Protein AF-A0A5A8CJ15-F1 (afdb_monomer_lite)

Sequence (70 aa):
MSGKGKAGRGKKSAKGTTRSAKAGLQFPLAVRNDEELNKLLANVTIASGGVIPSIHQVLLPKGTKAAKTA

InterPro domains:
  IPR002119 Histone H2A [PR00620] (29-41)
  IPR002119 Histone H2A [PR00620] (43-61)
  IPR002119 Histone H2A [PTHR23430] (29-62)
  IPR002119 Histone H2A [SM00414] (4-66)
  IPR009072 Histone-fold [G3DSA:1.10.20.10] (28-70)
  IPR009072 Histone-fold [SSF47113] (7-65)
  IPR032454 Histone H2A, C-terminal domain [PF16211] (35-68)

pLDDT: mean 78.7, std 16.22, range [41.97, 97.0]

Organism: Cafeteria 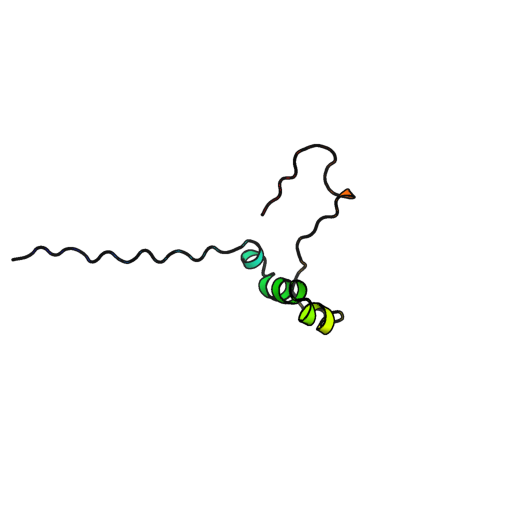roenbergensis (NCBI:txid33653)

Foldseek 3Di:
DDPPDPDPDPPPPDDDQDPCNVQQQVVVCVQCVDPVSCVVCVPPDDPPNDDDDDDDPVPDDPDDPDPPPD

Secondary structure (DSSP, 8-state):
---------------PPPHHHHTTTHHHHHHHHSHHHHHHTTT---TT--------GGGS-SSS------

Radius of gyration: 21.74 Å; chains: 1; bounding box: 68×26×45 Å

Structure (mmCIF, N/CA/C/O backbone):
data_AF-A0A5A8CJ15-F1
#
_entry.id   AF-A0A5A8CJ15-F1
#
loop_
_atom_site.group_PDB
_atom_site.id
_atom_site.type_symbol
_atom_site.label_atom_id
_atom_site.label_alt_id
_atom_site.label_comp_id
_atom_site.label_asym_id
_atom_site.label_entity_id
_atom_site.label_seq_id
_atom_site.pdbx_PDB_ins_code
_atom_site.Cartn_x
_atom_site.Cartn_y
_atom_site.Cartn_z
_atom_site.occupancy
_atom_site.B_iso_or_equiv
_atom_site.auth_seq_id
_atom_site.auth_comp_id
_atom_site.auth_asym_id
_atom_site.auth_atom_id
_atom_site.pdbx_PDB_model_num
ATOM 1 N N . MET A 1 1 ? 52.692 -15.369 31.450 1.00 54.66 1 MET A N 1
ATOM 2 C CA . MET A 1 1 ? 52.106 -15.749 30.141 1.00 54.66 1 MET A CA 1
ATOM 3 C C . MET A 1 1 ? 50.652 -16.152 30.363 1.00 54.66 1 MET A C 1
ATOM 5 O O . MET A 1 1 ? 50.374 -16.735 31.397 1.00 54.66 1 MET A O 1
ATOM 9 N N . SER A 1 2 ? 49.763 -15.865 29.405 1.00 52.47 2 SER A N 1
ATOM 10 C CA . SER A 1 2 ? 48.325 -16.213 29.385 1.00 52.47 2 SER A CA 1
ATOM 11 C C . SER A 1 2 ? 47.353 -15.269 30.115 1.00 52.47 2 SER A C 1
ATOM 13 O O . SER A 1 2 ? 46.800 -15.589 31.161 1.00 52.47 2 SER A O 1
ATOM 15 N N . GLY A 1 3 ? 47.051 -14.140 29.469 1.00 53.16 3 GLY A N 1
ATOM 16 C CA . GLY A 1 3 ? 45.777 -13.432 29.617 1.00 53.16 3 GLY A CA 1
ATOM 17 C C . GLY A 1 3 ? 44.999 -13.530 28.306 1.00 53.16 3 GLY A C 1
ATOM 18 O O . GLY A 1 3 ? 45.033 -12.614 27.490 1.00 53.16 3 GLY A O 1
ATOM 19 N N . LYS A 1 4 ? 44.359 -14.676 28.047 1.00 58.66 4 LYS A N 1
ATOM 20 C CA . LYS A 1 4 ? 43.519 -14.903 26.860 1.00 58.66 4 LYS A CA 1
ATOM 21 C C . LYS A 1 4 ? 42.203 -14.124 27.006 1.00 58.66 4 LYS A C 1
ATOM 23 O O . LYS A 1 4 ? 41.174 -14.692 27.359 1.00 58.66 4 LYS A O 1
ATOM 28 N N . GLY A 1 5 ? 42.231 -12.819 26.739 1.00 56.25 5 GLY A N 1
ATOM 29 C CA . GLY A 1 5 ? 41.027 -12.001 26.605 1.00 56.25 5 GLY A CA 1
ATOM 30 C C . GLY A 1 5 ? 40.281 -12.388 25.330 1.00 56.25 5 GLY A C 1
ATOM 31 O O . GLY A 1 5 ? 40.753 -12.126 24.226 1.00 56.25 5 GLY A O 1
ATOM 32 N N . LYS A 1 6 ? 39.134 -13.061 25.467 1.00 57.78 6 LYS A N 1
ATOM 33 C CA . LYS A 1 6 ? 38.222 -13.335 24.350 1.00 57.78 6 LYS A CA 1
ATOM 34 C C . LYS A 1 6 ? 37.863 -12.011 23.672 1.00 57.78 6 LYS A C 1
ATOM 36 O O . LYS A 1 6 ? 37.203 -11.171 24.275 1.00 57.78 6 LYS A O 1
ATOM 41 N N . ALA A 1 7 ? 38.277 -11.867 22.415 1.00 48.69 7 ALA A N 1
ATOM 42 C CA . ALA A 1 7 ? 37.845 -10.801 21.529 1.00 48.69 7 ALA A CA 1
ATOM 43 C C . ALA A 1 7 ? 36.312 -10.709 21.549 1.00 48.69 7 ALA A C 1
ATOM 45 O O . ALA A 1 7 ? 35.609 -11.677 21.236 1.00 48.69 7 ALA A O 1
ATOM 46 N N . GLY A 1 8 ? 35.809 -9.548 21.968 1.00 54.47 8 GLY A N 1
ATOM 47 C CA . GLY A 1 8 ? 34.394 -9.221 21.950 1.00 54.47 8 GLY A CA 1
ATOM 48 C C . GLY A 1 8 ? 33.876 -9.341 20.525 1.00 54.47 8 GLY A C 1
ATOM 49 O O . GLY A 1 8 ? 34.247 -8.572 19.643 1.00 54.47 8 GLY A O 1
ATOM 50 N N . ARG A 1 9 ? 33.021 -10.336 20.291 1.00 61.03 9 ARG A N 1
ATOM 51 C CA . ARG A 1 9 ? 32.234 -10.442 19.065 1.00 61.03 9 ARG A CA 1
ATOM 52 C C . ARG A 1 9 ? 31.403 -9.164 18.970 1.00 61.03 9 ARG A C 1
ATOM 54 O O . ARG A 1 9 ? 30.493 -8.971 19.773 1.00 61.03 9 ARG A O 1
ATOM 61 N N . GLY A 1 10 ? 31.745 -8.290 18.022 1.00 61.62 10 GLY A N 1
ATOM 62 C CA . GLY A 1 10 ? 30.950 -7.113 17.697 1.00 61.62 10 GLY A CA 1
ATOM 63 C C . GLY A 1 10 ? 29.493 -7.532 17.528 1.00 61.62 10 GLY A C 1
ATOM 64 O O . GLY A 1 10 ? 29.176 -8.408 16.719 1.00 61.62 10 GLY A O 1
ATOM 65 N N . LYS A 1 11 ? 28.620 -6.968 18.362 1.00 61.06 11 LYS A N 1
ATOM 66 C CA . LYS A 1 11 ? 27.181 -7.219 18.338 1.00 61.06 11 LYS A CA 1
ATOM 67 C C . LYS A 1 11 ? 26.674 -6.759 16.970 1.00 61.06 11 LYS A C 1
ATOM 69 O O . LYS A 1 11 ? 26.522 -5.562 16.753 1.00 61.06 11 LYS A O 1
ATOM 74 N N . LYS A 1 12 ? 26.458 -7.689 16.028 1.00 62.19 12 LYS A N 1
ATOM 75 C CA . LYS A 1 12 ? 25.758 -7.385 14.771 1.00 62.19 12 LYS A CA 1
ATOM 76 C C . LYS A 1 12 ? 24.414 -6.780 15.166 1.00 62.19 12 LYS A C 1
ATOM 78 O O . LYS A 1 12 ? 23.610 -7.462 15.804 1.00 62.19 12 LYS A O 1
ATOM 83 N N . SER A 1 13 ? 24.197 -5.501 14.866 1.00 63.19 13 SER A N 1
ATOM 84 C CA . SER A 1 13 ? 22.892 -4.891 15.078 1.00 63.19 13 SER A CA 1
ATOM 85 C C . SER A 1 13 ? 21.903 -5.644 14.193 1.00 63.19 13 SER A C 1
ATOM 87 O O . SER A 1 13 ? 22.087 -5.777 12.982 1.00 63.19 13 SER A O 1
ATOM 89 N N . ALA A 1 14 ? 20.893 -6.247 14.813 1.00 68.56 14 ALA A N 1
ATOM 90 C CA . ALA A 1 14 ? 19.818 -6.870 14.065 1.00 68.56 14 ALA A CA 1
ATOM 91 C C . ALA A 1 14 ? 19.130 -5.763 13.256 1.00 68.56 14 ALA A C 1
ATOM 93 O O . ALA A 1 14 ? 18.641 -4.789 13.833 1.00 68.56 14 ALA A O 1
ATOM 94 N N . LYS A 1 15 ? 19.129 -5.877 11.923 1.00 72.12 15 LYS A N 1
ATOM 95 C CA . LYS A 1 15 ? 18.440 -4.922 11.053 1.00 72.12 15 LYS A CA 1
ATOM 96 C C . LYS A 1 15 ? 16.946 -4.986 11.372 1.00 72.12 15 LYS A C 1
ATOM 98 O O . LYS A 1 15 ? 16.308 -6.017 11.161 1.00 72.12 15 LYS A O 1
ATOM 103 N N . GLY A 1 16 ? 16.407 -3.902 11.927 1.00 77.06 16 GLY A N 1
ATOM 104 C CA . GLY A 1 16 ? 14.995 -3.809 12.281 1.00 77.06 16 GLY A CA 1
ATOM 105 C C . GLY A 1 16 ? 14.126 -4.055 11.050 1.00 77.06 16 GLY A C 1
ATOM 106 O O . GLY A 1 16 ? 14.245 -3.350 10.052 1.00 77.06 16 GLY A O 1
ATOM 107 N N . THR A 1 17 ? 13.280 -5.082 11.096 1.00 79.69 17 THR A N 1
ATOM 108 C CA . THR A 1 17 ? 12.335 -5.371 10.011 1.00 79.69 17 THR A CA 1
ATOM 109 C C . THR A 1 17 ? 11.091 -4.507 10.197 1.00 79.69 17 THR A C 1
ATOM 111 O O . THR A 1 17 ? 10.422 -4.600 11.229 1.00 79.69 17 THR A O 1
ATOM 114 N N . THR A 1 18 ? 10.778 -3.670 9.207 1.00 84.75 18 THR A N 1
ATOM 115 C CA . THR A 1 18 ? 9.590 -2.804 9.213 1.00 84.75 18 THR A CA 1
ATOM 116 C C . THR A 1 18 ? 8.315 -3.623 9.000 1.00 84.75 18 THR A C 1
ATOM 118 O O . THR A 1 18 ? 8.349 -4.737 8.474 1.00 84.75 18 THR A O 1
ATOM 121 N N . ARG A 1 19 ? 7.156 -3.094 9.401 1.00 84.31 19 ARG A N 1
ATOM 122 C CA . ARG A 1 19 ? 5.866 -3.798 9.241 1.00 84.31 19 ARG A CA 1
ATOM 123 C C . ARG A 1 19 ? 5.522 -4.025 7.772 1.00 84.31 19 ARG A C 1
ATOM 125 O O . ARG A 1 19 ? 5.124 -5.120 7.396 1.00 84.31 19 ARG A O 1
ATOM 132 N N . SER A 1 20 ? 5.827 -3.038 6.936 1.00 82.69 20 SER A N 1
ATOM 133 C CA . SER A 1 20 ? 5.787 -3.138 5.481 1.00 82.69 20 SER A CA 1
ATOM 134 C C . SER A 1 20 ? 6.648 -4.267 4.914 1.00 82.69 20 SER A C 1
ATOM 136 O O . SER A 1 20 ? 6.291 -4.851 3.894 1.00 82.69 20 SER A O 1
ATOM 138 N N . ALA A 1 21 ? 7.792 -4.568 5.541 1.00 84.12 21 ALA A N 1
ATOM 139 C CA . ALA A 1 21 ? 8.666 -5.656 5.101 1.00 84.12 21 ALA A CA 1
ATOM 140 C C . ALA A 1 21 ? 8.086 -7.016 5.485 1.00 84.12 21 ALA A C 1
ATOM 142 O O . ALA A 1 21 ? 8.118 -7.941 4.680 1.00 84.12 21 ALA A O 1
ATOM 143 N N . LYS A 1 22 ? 7.469 -7.115 6.667 1.00 84.88 22 LYS A N 1
ATOM 144 C CA . LYS A 1 22 ? 6.756 -8.327 7.098 1.00 84.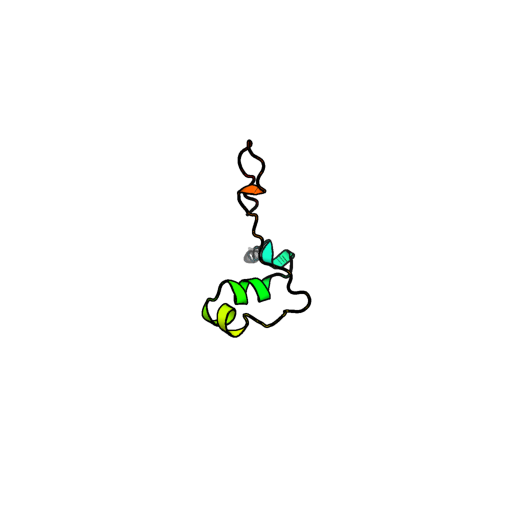88 22 LYS A CA 1
ATOM 145 C C . LYS A 1 22 ? 5.523 -8.625 6.239 1.00 84.88 22 LYS A C 1
ATOM 147 O O . LYS A 1 22 ? 5.195 -9.787 6.054 1.00 84.88 22 LYS A O 1
ATOM 152 N N . ALA A 1 23 ? 4.867 -7.591 5.712 1.00 84.19 23 ALA A N 1
ATOM 153 C CA . ALA A 1 23 ? 3.662 -7.707 4.890 1.00 84.19 23 ALA A CA 1
ATOM 154 C C . ALA A 1 23 ? 3.930 -7.895 3.380 1.00 84.19 23 ALA A C 1
ATOM 156 O O . ALA A 1 23 ? 2.984 -7.916 2.602 1.00 84.19 23 ALA A O 1
ATOM 157 N N . GLY A 1 24 ? 5.193 -7.983 2.939 1.00 86.06 24 GLY A N 1
ATOM 158 C CA . GLY A 1 24 ? 5.531 -8.147 1.515 1.00 86.06 24 GLY A CA 1
ATOM 159 C C . GLY A 1 24 ? 5.329 -6.895 0.647 1.00 86.06 24 GLY A C 1
ATOM 160 O O . GLY A 1 24 ? 5.508 -6.948 -0.564 1.00 86.06 24 GLY A O 1
ATOM 161 N N . LEU A 1 25 ? 5.034 -5.739 1.247 1.00 90.94 25 LEU A N 1
ATOM 162 C CA . LEU A 1 25 ? 4.682 -4.504 0.532 1.00 90.94 25 LEU A CA 1
ATOM 163 C C . LEU A 1 25 ? 5.898 -3.695 0.048 1.00 90.94 25 LEU A C 1
ATOM 165 O O . LEU A 1 25 ? 5.752 -2.533 -0.321 1.00 90.94 25 LEU A O 1
ATOM 169 N N . GLN A 1 26 ? 7.110 -4.260 0.078 1.00 88.94 26 GLN A N 1
ATOM 170 C CA . GLN A 1 26 ? 8.344 -3.512 -0.210 1.00 88.94 26 GLN A CA 1
ATOM 171 C C . GLN A 1 26 ? 8.347 -2.895 -1.605 1.00 88.94 26 GLN A C 1
ATOM 173 O O . GLN A 1 26 ? 8.690 -1.726 -1.759 1.00 88.94 26 GLN A O 1
ATOM 178 N N . PHE A 1 27 ? 7.928 -3.668 -2.603 1.00 89.00 27 PHE A N 1
ATOM 179 C CA . PHE A 1 27 ? 7.920 -3.209 -3.983 1.00 89.00 27 PHE A CA 1
ATOM 180 C C . PHE A 1 27 ? 6.794 -2.189 -4.250 1.00 89.00 27 PHE A C 1
ATOM 182 O O . PHE A 1 27 ? 7.100 -1.094 -4.719 1.00 89.00 27 PHE A O 1
ATOM 189 N N . PRO A 1 28 ? 5.523 -2.428 -3.871 1.00 91.25 28 PRO A N 1
ATOM 190 C CA . PRO A 1 28 ? 4.463 -1.444 -4.111 1.00 91.25 28 PRO A CA 1
ATOM 191 C C . PRO A 1 28 ? 4.611 -0.158 -3.306 1.00 91.25 28 PRO A C 1
ATOM 193 O O . PRO A 1 28 ? 4.262 0.900 -3.815 1.00 91.25 28 PRO A O 1
ATOM 196 N N . LEU A 1 29 ? 5.167 -0.209 -2.091 1.00 90.44 29 LEU A N 1
ATOM 197 C CA . LEU A 1 29 ? 5.485 1.012 -1.344 1.00 90.44 29 LEU A CA 1
ATOM 198 C C . LEU A 1 29 ? 6.564 1.837 -2.037 1.00 90.44 29 LEU A C 1
ATOM 200 O O . LEU A 1 29 ? 6.422 3.050 -2.104 1.00 90.44 29 LEU A O 1
ATOM 204 N N . ALA A 1 30 ? 7.615 1.201 -2.561 1.00 90.19 30 ALA A N 1
ATOM 205 C CA . ALA A 1 30 ? 8.651 1.913 -3.303 1.00 90.19 30 ALA A CA 1
ATOM 206 C C . ALA A 1 30 ? 8.072 2.586 -4.557 1.00 90.19 30 ALA A C 1
ATOM 208 O O . ALA A 1 30 ? 8.317 3.763 -4.783 1.00 90.19 30 ALA A O 1
ATOM 209 N N . VAL A 1 31 ? 7.240 1.867 -5.317 1.00 93.44 31 VAL A N 1
ATOM 210 C CA . VAL A 1 31 ? 6.615 2.389 -6.543 1.00 93.44 31 VAL A CA 1
ATOM 211 C C . VAL A 1 31 ? 5.634 3.524 -6.258 1.00 93.44 31 VAL A C 1
ATOM 213 O O . VAL A 1 31 ? 5.589 4.493 -7.001 1.00 93.44 31 VAL A O 1
ATOM 216 N N . ARG A 1 32 ? 4.809 3.402 -5.215 1.00 90.81 32 ARG A N 1
ATOM 217 C CA . ARG A 1 32 ? 3.723 4.358 -4.954 1.00 90.81 32 ARG A CA 1
ATOM 218 C C . ARG A 1 32 ? 4.156 5.573 -4.131 1.00 90.81 32 ARG A C 1
ATOM 220 O O . ARG A 1 32 ? 3.473 6.590 -4.188 1.00 90.81 32 ARG A O 1
ATOM 227 N N . ASN A 1 33 ? 5.260 5.476 -3.386 1.00 90.88 33 ASN A N 1
ATOM 228 C CA . ASN A 1 33 ? 5.860 6.620 -2.691 1.00 90.88 33 ASN A CA 1
ATOM 229 C C . ASN A 1 33 ? 6.769 7.459 -3.602 1.00 90.88 33 ASN A C 1
ATOM 231 O O . ASN A 1 33 ? 7.142 8.562 -3.217 1.00 90.88 33 ASN A O 1
ATOM 235 N N . ASP A 1 34 ? 7.133 6.941 -4.774 1.00 94.94 34 ASP A N 1
ATOM 236 C CA . ASP A 1 34 ? 7.869 7.671 -5.799 1.00 94.94 34 ASP A CA 1
ATOM 237 C C . ASP A 1 34 ? 6.888 8.244 -6.832 1.00 94.94 34 ASP A C 1
ATOM 239 O O . ASP A 1 34 ? 6.073 7.523 -7.412 1.00 94.94 34 ASP A O 1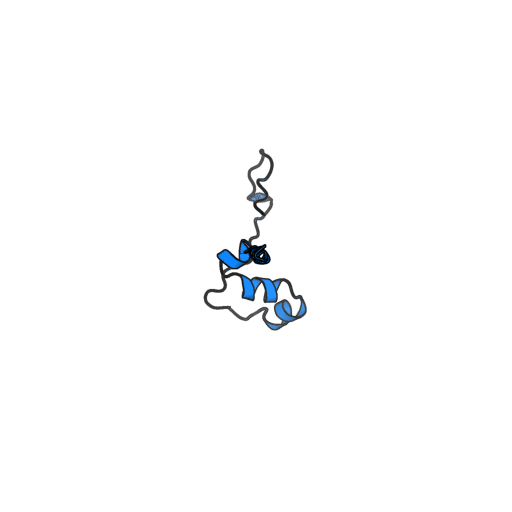
ATOM 243 N N . GLU A 1 35 ? 6.921 9.558 -7.042 1.00 93.44 35 GLU A N 1
ATOM 244 C CA . GLU A 1 35 ? 5.942 10.234 -7.896 1.00 93.44 35 GLU A CA 1
ATOM 245 C C . GLU A 1 35 ? 6.076 9.868 -9.376 1.00 93.44 35 GLU A C 1
ATOM 247 O O . GLU A 1 35 ? 5.067 9.807 -10.087 1.00 93.44 35 GLU A O 1
ATOM 252 N N . GLU A 1 36 ? 7.298 9.641 -9.850 1.00 97.00 36 GLU A N 1
ATOM 253 C CA . GLU A 1 36 ? 7.571 9.331 -11.251 1.00 97.00 36 GLU A CA 1
ATOM 254 C C . GLU A 1 36 ? 7.172 7.891 -11.549 1.00 97.00 36 GLU A C 1
ATOM 256 O O . GLU A 1 36 ? 6.430 7.636 -12.503 1.00 97.00 36 GLU A O 1
ATOM 261 N N . LEU A 1 37 ? 7.567 6.957 -10.680 1.00 94.88 37 LEU A N 1
ATOM 262 C CA . LEU A 1 37 ? 7.191 5.551 -10.812 1.00 94.88 37 LEU A CA 1
ATOM 263 C C . LEU A 1 37 ? 5.681 5.348 -10.655 1.00 94.88 37 LEU A C 1
ATOM 265 O O . LEU A 1 37 ? 5.096 4.550 -11.389 1.00 94.88 37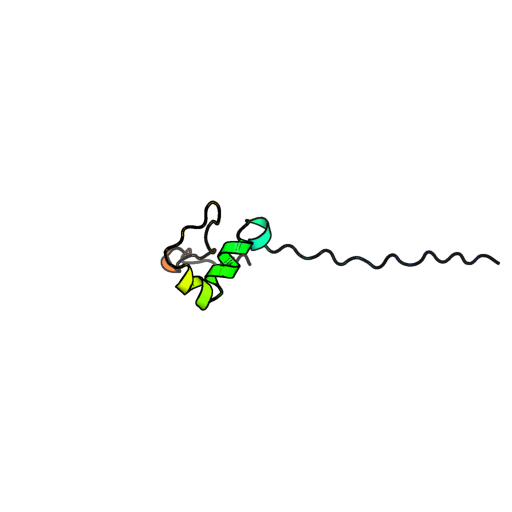 LEU A O 1
ATOM 269 N N . ASN A 1 38 ? 5.025 6.083 -9.754 1.00 92.88 38 ASN A N 1
ATOM 270 C CA . ASN A 1 38 ? 3.577 5.995 -9.569 1.00 92.88 38 ASN A CA 1
ATOM 271 C C . ASN A 1 38 ? 2.800 6.470 -10.807 1.00 92.88 38 ASN A C 1
ATOM 273 O O . ASN A 1 38 ? 1.795 5.855 -11.167 1.00 92.88 38 ASN A O 1
ATOM 277 N N . LYS A 1 39 ? 3.264 7.537 -11.472 1.00 95.38 39 LYS A N 1
ATOM 278 C CA . LYS A 1 39 ? 2.671 8.023 -12.731 1.00 95.38 39 LYS A CA 1
ATOM 279 C C . LYS A 1 39 ? 2.950 7.056 -13.879 1.00 95.38 39 LYS A C 1
ATOM 281 O O . LYS A 1 39 ? 2.034 6.716 -14.625 1.00 95.38 39 LYS A O 1
ATOM 286 N N . LEU A 1 40 ? 4.189 6.580 -13.988 1.00 95.94 40 LEU A N 1
ATOM 287 C CA . LEU A 1 40 ? 4.616 5.658 -15.039 1.00 95.94 40 LEU A CA 1
ATOM 288 C C . LEU A 1 40 ? 3.871 4.317 -14.969 1.00 95.94 40 LEU A C 1
ATOM 290 O O . 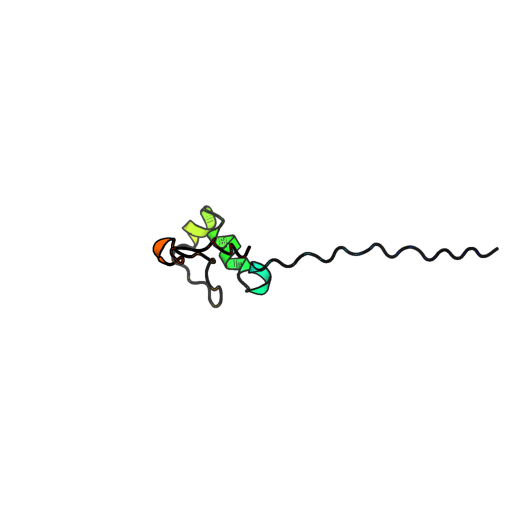LEU A 1 40 ? 3.476 3.766 -15.993 1.00 95.94 40 LEU A O 1
ATOM 294 N N . LEU A 1 41 ? 3.646 3.805 -13.758 1.00 94.50 41 LEU A N 1
ATOM 295 C CA . LEU A 1 41 ? 2.986 2.522 -13.501 1.00 94.50 41 LEU A CA 1
ATOM 296 C C . LEU A 1 41 ? 1.528 2.687 -13.043 1.00 94.50 41 LEU A C 1
ATOM 298 O O . LEU A 1 41 ? 0.969 1.782 -12.419 1.00 94.50 41 LEU A O 1
ATOM 302 N N . ALA A 1 42 ? 0.890 3.821 -13.355 1.00 91.88 42 ALA A N 1
ATOM 303 C CA . ALA A 1 42 ? -0.458 4.139 -12.881 1.00 91.88 42 ALA A CA 1
ATOM 304 C C . ALA A 1 42 ? -1.488 3.051 -13.240 1.00 91.88 42 ALA A C 1
ATOM 306 O O . ALA A 1 42 ? -2.279 2.657 -12.386 1.00 91.88 42 ALA A O 1
ATOM 307 N N . ASN A 1 43 ? -1.409 2.513 -14.462 1.00 94.88 43 ASN A N 1
ATOM 308 C CA . ASN A 1 43 ? -2.350 1.522 -15.003 1.00 94.88 43 ASN A CA 1
ATOM 309 C C . ASN A 1 43 ? -1.828 0.076 -14.947 1.00 94.88 43 ASN A C 1
ATOM 311 O O . ASN A 1 43 ? -2.439 -0.832 -15.509 1.00 94.88 43 ASN A O 1
ATOM 315 N N . VAL A 1 44 ? -0.685 -0.154 -14.299 1.00 93.94 44 VAL A N 1
ATOM 316 C CA . VAL A 1 44 ? -0.077 -1.483 -14.186 1.00 93.94 44 VAL A CA 1
ATOM 317 C C . VAL A 1 44 ? -0.536 -2.143 -12.887 1.00 93.94 44 VAL A C 1
ATOM 319 O O . VAL A 1 44 ? -0.466 -1.552 -11.808 1.00 93.94 44 VAL A O 1
ATOM 322 N N . THR A 1 45 ? -0.985 -3.397 -12.981 1.00 91.38 45 THR A N 1
ATOM 323 C CA . THR A 1 45 ? -1.342 -4.208 -11.808 1.00 91.38 45 THR A CA 1
ATOM 324 C C . THR A 1 45 ? -0.148 -5.047 -11.371 1.00 91.38 45 THR A C 1
ATOM 326 O O . THR A 1 45 ? 0.413 -5.803 -12.160 1.00 91.38 45 THR A O 1
ATOM 329 N N . ILE A 1 46 ? 0.228 -4.939 -10.096 1.00 89.19 46 ILE A N 1
ATOM 330 C CA . ILE A 1 46 ? 1.312 -5.728 -9.503 1.00 89.19 46 ILE A CA 1
ATOM 331 C C . ILE A 1 46 ? 0.702 -6.983 -8.871 1.00 89.19 46 ILE A C 1
ATOM 333 O O . ILE A 1 46 ? 0.016 -6.897 -7.850 1.00 89.19 46 ILE A O 1
ATOM 337 N N . ALA A 1 47 ? 0.959 -8.151 -9.462 1.00 90.69 47 ALA A N 1
ATOM 338 C CA . ALA A 1 47 ? 0.510 -9.428 -8.911 1.00 90.69 47 ALA A CA 1
ATOM 339 C C . ALA A 1 47 ? 1.064 -9.633 -7.490 1.00 90.69 47 ALA A C 1
ATOM 341 O O . ALA A 1 47 ? 2.243 -9.390 -7.235 1.00 90.69 47 ALA A O 1
ATOM 342 N N . SER A 1 48 ? 0.202 -10.052 -6.559 1.00 86.19 48 SER A N 1
ATOM 343 C CA . SER A 1 48 ? 0.550 -10.278 -5.144 1.00 86.19 48 SER A CA 1
ATOM 344 C C . SER A 1 48 ? 1.176 -9.072 -4.422 1.00 86.19 48 SER A C 1
ATOM 346 O O . SER A 1 48 ? 1.775 -9.237 -3.362 1.00 86.19 48 SER A O 1
ATOM 348 N N . GLY A 1 49 ? 1.040 -7.855 -4.962 1.00 86.00 49 GLY A N 1
ATOM 349 C CA . GLY A 1 49 ? 1.651 -6.657 -4.384 1.00 86.00 49 GLY A CA 1
ATOM 350 C C . GLY A 1 49 ? 0.939 -6.122 -3.135 1.00 86.00 49 GLY A C 1
ATOM 351 O O . GLY A 1 49 ? 1.538 -5.406 -2.339 1.00 86.00 49 GLY A O 1
ATOM 352 N N . GLY A 1 50 ? -0.336 -6.453 -2.936 1.00 88.94 50 GLY A N 1
ATOM 353 C CA . GLY A 1 50 ? -1.141 -5.805 -1.900 1.00 88.94 50 GLY A CA 1
ATOM 354 C C . GLY A 1 50 ? -1.291 -4.297 -2.146 1.00 88.94 50 GLY A C 1
ATOM 355 O O . GLY A 1 50 ? -1.146 -3.818 -3.271 1.00 88.94 50 GLY A O 1
ATOM 356 N N . VAL A 1 51 ? -1.612 -3.545 -1.092 1.00 88.75 51 VAL A N 1
ATOM 357 C CA . VAL A 1 51 ? -1.907 -2.104 -1.167 1.00 88.75 51 VAL A CA 1
ATOM 358 C C . VAL A 1 51 ? -1.232 -1.334 -0.037 1.00 88.75 51 VAL A C 1
ATOM 360 O O . VAL A 1 51 ? -0.924 -1.899 1.014 1.00 88.75 51 VAL A O 1
ATOM 363 N N . ILE A 1 52 ? -1.019 -0.030 -0.238 1.00 87.69 52 ILE A N 1
ATOM 364 C CA . ILE A 1 52 ? -0.535 0.850 0.830 1.00 87.69 52 ILE A CA 1
ATOM 365 C C . ILE A 1 52 ? -1.576 0.883 1.960 1.00 87.69 52 ILE A C 1
ATOM 367 O O . ILE A 1 52 ? -2.751 1.136 1.686 1.00 87.69 52 ILE A O 1
ATOM 371 N N . PRO A 1 53 ? -1.168 0.697 3.229 1.00 87.62 53 PRO A N 1
ATOM 372 C CA . PRO A 1 53 ? -2.063 0.871 4.365 1.00 87.62 53 PRO A CA 1
ATOM 373 C C . PRO A 1 53 ? -2.583 2.315 4.447 1.00 87.62 53 PRO A C 1
ATOM 375 O O . PRO A 1 53 ? -1.816 3.244 4.695 1.00 87.62 53 PRO A O 1
ATOM 378 N N . SER A 1 54 ? -3.888 2.508 4.255 1.00 88.50 54 SER A N 1
ATOM 379 C CA . SER A 1 54 ? -4.562 3.804 4.393 1.00 88.50 54 SER A CA 1
ATOM 380 C C . SER A 1 54 ? -6.014 3.593 4.826 1.00 88.50 54 SER A C 1
ATOM 382 O O . SER A 1 54 ? -6.695 2.716 4.300 1.00 88.50 54 SER A O 1
ATOM 384 N N . ILE A 1 55 ? -6.488 4.374 5.801 1.00 91.00 55 ILE A N 1
ATOM 385 C CA . ILE A 1 55 ? -7.862 4.308 6.323 1.00 91.00 55 ILE A CA 1
ATOM 386 C C . ILE A 1 55 ? -8.464 5.715 6.262 1.00 91.00 55 ILE A C 1
ATOM 388 O O . ILE A 1 55 ? -7.903 6.655 6.828 1.00 91.00 55 ILE A O 1
ATOM 392 N N . HIS A 1 56 ? -9.611 5.868 5.591 1.00 91.00 56 HIS A N 1
ATOM 393 C CA . HIS A 1 56 ? -10.321 7.148 5.516 1.00 91.00 56 HIS A CA 1
ATOM 394 C C . HIS A 1 56 ? -10.843 7.584 6.889 1.00 91.00 56 HIS A C 1
ATOM 396 O O . HIS A 1 56 ? -11.382 6.773 7.636 1.00 91.00 56 HIS A O 1
ATOM 402 N N . GLN A 1 57 ? -10.773 8.887 7.184 1.00 88.94 57 GLN A N 1
ATOM 403 C CA . GLN A 1 57 ? -11.189 9.457 8.476 1.00 88.94 57 GLN A CA 1
ATOM 404 C C . GLN A 1 57 ? -12.632 9.135 8.871 1.00 88.94 57 GLN A C 1
ATOM 406 O O . GLN A 1 57 ? -12.915 8.938 10.047 1.00 88.94 57 GLN A O 1
ATOM 411 N N . VAL A 1 58 ? -13.532 9.026 7.892 1.00 92.50 58 VAL A N 1
ATOM 412 C CA . VAL A 1 58 ? -14.939 8.662 8.118 1.00 92.50 58 VAL A CA 1
ATOM 413 C C . VAL A 1 58 ? -15.112 7.240 8.664 1.00 92.50 58 VAL A C 1
ATOM 415 O O . VAL A 1 58 ? -16.097 6.960 9.338 1.00 92.50 58 VAL A O 1
ATOM 418 N N . LEU A 1 59 ? -14.148 6.359 8.383 1.00 91.12 59 LEU A N 1
ATOM 419 C CA . LEU A 1 59 ? -14.138 4.966 8.823 1.00 91.12 59 LEU A CA 1
ATOM 420 C C . LEU A 1 59 ? -13.444 4.794 10.177 1.00 91.12 59 LEU A C 1
ATOM 422 O O . LEU A 1 59 ? -13.517 3.714 10.761 1.00 91.12 59 LEU A O 1
ATOM 426 N N . LEU A 1 60 ? -12.759 5.827 10.685 1.00 87.56 60 LEU A N 1
ATOM 427 C CA . LEU A 1 60 ? -12.207 5.766 12.030 1.00 87.56 60 LEU A CA 1
ATOM 428 C C . LEU A 1 60 ? -13.340 5.848 13.069 1.00 87.56 60 LEU A C 1
ATOM 430 O O . LEU A 1 60 ? -14.280 6.630 12.900 1.00 87.56 60 LEU A O 1
ATOM 434 N N . PRO A 1 61 ? -13.245 5.088 14.175 1.00 90.62 61 PRO A N 1
ATOM 435 C CA . PRO A 1 61 ? -14.201 5.185 15.270 1.00 90.62 61 PRO A CA 1
ATOM 436 C C . PRO A 1 61 ? -14.307 6.625 15.792 1.00 90.62 61 PRO A C 1
ATOM 438 O O . PRO A 1 61 ? -13.30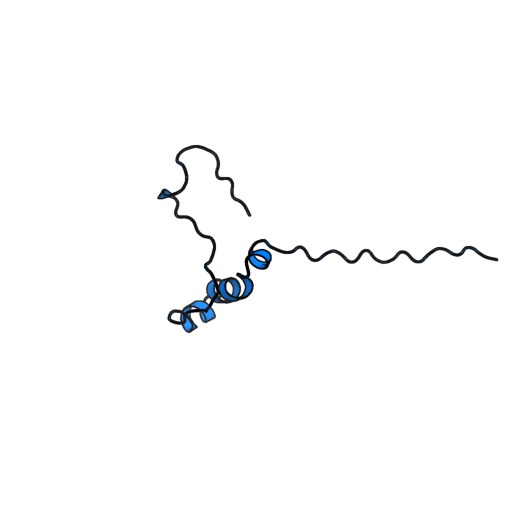5 7.252 16.148 1.00 90.62 61 PRO A O 1
ATOM 441 N N . LYS A 1 62 ? -15.530 7.159 15.866 1.00 80.00 62 LYS A N 1
ATOM 442 C CA . LYS A 1 62 ? -15.800 8.481 16.445 1.00 80.00 62 LYS A CA 1
ATOM 443 C C . LYS A 1 62 ? -15.754 8.381 17.969 1.00 80.00 62 LYS A C 1
ATOM 445 O O . LYS A 1 62 ? -16.773 8.158 18.608 1.00 80.00 62 LYS A O 1
ATOM 450 N N . GLY A 1 63 ? -14.563 8.526 18.541 1.00 68.12 63 GLY A N 1
ATOM 451 C CA . GLY A 1 63 ? -14.375 8.571 19.992 1.00 68.12 63 GLY A CA 1
ATOM 452 C C . GLY A 1 63 ? -13.592 7.385 20.536 1.00 68.12 63 GLY A C 1
ATOM 453 O O . GLY A 1 63 ? -14.150 6.428 21.052 1.00 68.12 63 GLY A O 1
ATOM 454 N N . THR A 1 64 ? -12.275 7.461 20.387 1.00 53.94 64 THR A N 1
ATOM 455 C CA . THR A 1 64 ? -11.201 7.029 21.302 1.00 53.94 64 THR A CA 1
ATOM 456 C C . THR A 1 64 ? -9.901 7.188 20.514 1.00 53.94 64 THR A C 1
ATOM 458 O O . THR A 1 64 ? -9.870 6.972 19.304 1.00 53.94 64 THR A O 1
ATOM 461 N N . LYS A 1 65 ? -8.850 7.700 21.165 1.00 54.88 65 LYS A N 1
ATOM 462 C CA . LYS A 1 65 ? -7.592 8.111 20.521 1.00 54.88 65 LYS A CA 1
ATOM 463 C C . LYS A 1 65 ? -7.090 7.025 19.567 1.00 54.88 65 LYS A C 1
ATOM 465 O O . LYS A 1 65 ? -6.910 5.881 19.970 1.00 54.88 65 LYS A O 1
ATOM 470 N N . ALA A 1 66 ? -6.857 7.420 18.318 1.00 53.44 66 ALA A N 1
ATOM 471 C CA . ALA A 1 66 ? -6.368 6.554 17.263 1.00 53.44 66 ALA A CA 1
ATOM 472 C C . ALA A 1 66 ? -5.135 5.777 17.738 1.00 53.44 66 ALA A C 1
ATOM 474 O O . ALA A 1 66 ? -4.076 6.358 17.989 1.00 53.44 66 ALA A O 1
ATOM 475 N N . ALA A 1 67 ? -5.262 4.453 17.816 1.00 55.03 67 ALA A N 1
ATOM 476 C CA . ALA A 1 67 ? -4.119 3.562 17.815 1.00 55.03 67 ALA A CA 1
ATOM 477 C C . ALA A 1 67 ? -3.481 3.658 16.424 1.00 55.03 67 ALA A C 1
ATOM 479 O O . ALA A 1 67 ? -3.726 2.831 15.547 1.00 55.03 67 ALA A O 1
ATOM 480 N N . LYS A 1 68 ? -2.688 4.716 16.214 1.00 50.22 68 LYS A N 1
ATOM 481 C CA . LYS A 1 68 ? -1.753 4.844 15.100 1.00 50.22 68 LYS A CA 1
ATOM 482 C C . LYS A 1 68 ? -0.735 3.722 15.269 1.00 50.22 68 LYS A C 1
ATOM 484 O O . LYS A 1 68 ? 0.311 3.877 15.896 1.00 50.22 68 LYS A O 1
ATOM 489 N N . THR A 1 69 ? -1.099 2.543 14.790 1.00 44.50 69 THR A N 1
ATOM 490 C CA . THR A 1 69 ? -0.196 1.415 14.665 1.00 44.50 69 THR A CA 1
ATOM 491 C C . THR A 1 69 ? 0.768 1.812 13.554 1.00 44.50 69 THR A C 1
ATOM 493 O O . THR A 1 69 ? 0.372 1.915 12.401 1.00 44.50 69 THR A O 1
ATOM 496 N N . ALA A 1 70 ? 1.994 2.161 13.965 1.00 41.97 70 ALA A N 1
ATOM 497 C CA . ALA A 1 70 ? 3.123 2.509 13.094 1.00 41.97 70 ALA A CA 1
ATOM 498 C C . ALA A 1 70 ? 3.585 1.343 12.199 1.00 41.97 70 ALA A C 1
ATOM 500 O O . ALA A 1 70 ? 2.749 0.467 11.895 1.00 41.97 70 ALA A O 1
#